Protein AF-A0A940W1S5-F1 (afdb_monomer_lite)

pLDDT: mean 85.28, std 12.5, range [34.12, 95.12]

Radius of gyration: 20.9 Å; chains: 1; bounding box: 44×20×58 Å

Foldseek 3Di:
DQVVLLVPQDVVQVVVCVVVVDDPVCCVPVPSCLSSVLVVLVVVLVVLLVVLVVVLVCVVVVPDDLVVLLVVCVVVVNVVSNCSSVVVSVVVSVVSSVVSVVVSVVVNDPDNPPDD

Secondary structure (DSSP, 8-state):
-HHHHHHSS-HHHHHHHHHTT--HHHHIIIIIHHHHHHHHHHHHHHHHHHHHHHHHHGGGGT--SHHHHHHHHHHTT-HHHHHHHHHHHHHHHHHHHHHHHHHHHHHS-S-SS---

Structure (mmCIF, N/CA/C/O backbone):
data_AF-A0A940W1S5-F1
#
_entry.id   AF-A0A940W1S5-F1
#
loop_
_atom_site.group_PDB
_atom_site.id
_atom_site.type_symbol
_atom_site.label_atom_id
_atom_site.label_alt_id
_atom_site.label_comp_id
_atom_site.label_asym_id
_atom_site.label_entity_id
_atom_site.label_seq_id
_atom_site.pdbx_PDB_ins_code
_atom_site.Cartn_x
_atom_site.Cartn_y
_atom_site.Cartn_z
_atom_site.occupancy
_atom_site.B_iso_or_equiv
_atom_site.auth_seq_id
_atom_site.auth_comp_id
_atom_site.auth_asym_id
_atom_site.auth_atom_id
_atom_site.pdbx_PDB_model_num
ATOM 1 N N . ALA A 1 1 ? -0.672 6.211 8.999 1.00 74.62 1 ALA A N 1
ATOM 2 C CA . ALA A 1 1 ? -2.028 5.648 8.848 1.00 74.62 1 ALA A CA 1
ATOM 3 C C . ALA A 1 1 ? -2.456 4.893 10.103 1.00 74.62 1 ALA A C 1
ATOM 5 O O . ALA A 1 1 ? -3.243 5.445 10.845 1.00 74.62 1 ALA A O 1
ATOM 6 N N . THR A 1 2 ? -1.865 3.742 10.446 1.00 78.06 2 THR A N 1
ATOM 7 C CA . THR A 1 2 ? -2.278 2.925 11.611 1.00 78.06 2 THR A CA 1
ATOM 8 C C . THR A 1 2 ? -2.427 3.691 12.930 1.00 78.06 2 THR A C 1
ATOM 10 O O . THR A 1 2 ? -3.466 3.595 13.568 1.00 78.06 2 THR A O 1
ATOM 13 N N . LEU A 1 3 ? -1.433 4.496 13.326 1.00 79.88 3 LEU A N 1
ATOM 14 C CA . LEU A 1 3 ? -1.511 5.296 14.561 1.00 79.88 3 LEU A CA 1
ATOM 15 C C . LEU A 1 3 ? -2.555 6.417 14.504 1.00 79.88 3 LEU A C 1
ATOM 17 O O . LEU A 1 3 ? -3.061 6.820 15.543 1.00 79.88 3 LEU A O 1
ATOM 21 N N . VAL A 1 4 ? -2.841 6.937 13.310 1.00 81.75 4 VAL A N 1
ATOM 22 C CA . VAL A 1 4 ? -3.840 7.993 13.100 1.00 81.75 4 VAL A CA 1
ATOM 23 C C . VAL A 1 4 ? -5.231 7.377 13.187 1.00 81.75 4 VAL A C 1
ATOM 25 O O . VAL A 1 4 ? -6.021 7.787 14.022 1.00 81.75 4 VAL A O 1
ATOM 28 N N . SER A 1 5 ? -5.465 6.284 12.464 1.00 78.88 5 SER A N 1
ATOM 29 C CA . SER A 1 5 ? -6.751 5.584 12.448 1.00 78.88 5 SER A CA 1
ATOM 30 C C . SER A 1 5 ? -7.129 4.972 13.793 1.00 78.88 5 SER A C 1
ATOM 32 O O . SER A 1 5 ? -8.306 4.843 14.090 1.00 78.88 5 SER A O 1
ATOM 34 N N . LEU A 1 6 ? -6.151 4.617 14.634 1.00 81.88 6 LEU A N 1
ATOM 35 C CA . LEU A 1 6 ? -6.422 4.175 16.005 1.00 81.88 6 LEU A CA 1
ATOM 36 C C . LEU A 1 6 ? -6.798 5.340 16.938 1.00 81.88 6 LEU A C 1
ATOM 38 O O . LEU A 1 6 ? -7.513 5.126 17.910 1.00 81.88 6 LEU A O 1
ATOM 42 N N . LYS A 1 7 ? -6.295 6.551 16.665 1.00 81.75 7 LYS A N 1
ATOM 43 C CA . LYS A 1 7 ? -6.601 7.776 17.424 1.00 81.75 7 LYS A CA 1
ATOM 44 C C . LYS A 1 7 ? -7.911 8.433 16.989 1.00 81.75 7 LYS A C 1
ATOM 46 O O . LYS A 1 7 ? -8.497 9.154 17.783 1.00 81.75 7 LYS A O 1
ATOM 51 N N . GLU A 1 8 ? -8.340 8.198 15.753 1.00 78.12 8 GLU A N 1
ATOM 52 C CA . GLU A 1 8 ? -9.617 8.677 15.206 1.00 78.12 8 GLU A CA 1
ATOM 53 C C . GLU A 1 8 ? -10.829 7.904 15.749 1.00 78.12 8 GLU A C 1
ATOM 55 O O . GLU A 1 8 ? -11.957 8.363 15.597 1.00 78.12 8 GLU A O 1
ATOM 60 N N . VAL A 1 9 ? -10.623 6.749 16.396 1.00 82.75 9 VAL A N 1
ATOM 61 C CA . VAL A 1 9 ? -11.716 6.016 17.049 1.00 82.75 9 VAL A CA 1
ATOM 62 C C . VA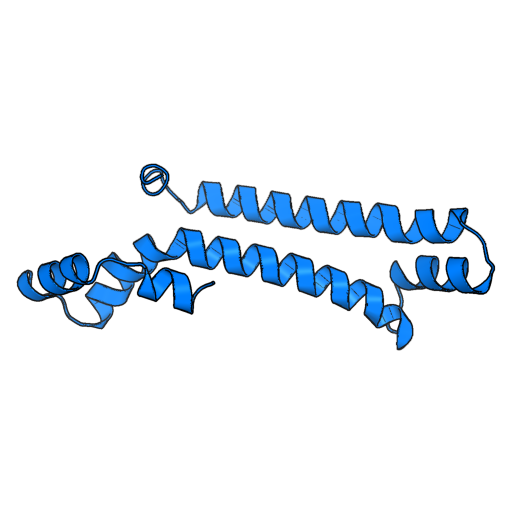L A 1 9 ? -12.222 6.816 18.247 1.00 82.75 9 VAL A C 1
ATOM 64 O O . VAL A 1 9 ? -11.445 7.165 19.136 1.00 82.75 9 VAL A O 1
ATOM 67 N N . ASP A 1 10 ? -13.534 7.055 18.284 1.00 85.50 10 ASP A N 1
ATOM 68 C CA . ASP A 1 10 ? -14.188 7.809 19.352 1.00 85.50 10 ASP A CA 1
ATOM 69 C C . ASP A 1 10 ? -13.875 7.201 20.741 1.00 85.50 10 ASP A C 1
ATOM 71 O O . ASP A 1 10 ? -14.181 6.024 20.994 1.00 85.50 10 ASP A O 1
ATOM 75 N N . PRO A 1 11 ? -13.275 7.971 21.671 1.00 83.50 11 PRO A N 1
ATOM 76 C CA . PRO A 1 11 ? -13.011 7.506 23.028 1.00 83.50 11 PRO A CA 1
ATOM 77 C C . PRO A 1 11 ? -14.278 7.037 23.763 1.00 83.50 11 PRO A C 1
ATOM 79 O O . PRO A 1 11 ? -14.173 6.111 24.573 1.00 83.50 11 PRO A O 1
ATOM 82 N N . ALA A 1 12 ? -15.466 7.560 23.431 1.00 85.06 12 ALA A N 1
ATOM 83 C CA . ALA A 1 12 ? -16.739 7.132 24.015 1.00 85.06 12 ALA A CA 1
ATOM 84 C C . ALA A 1 12 ? -17.046 5.647 23.747 1.00 85.06 12 ALA A C 1
ATOM 86 O O . ALA A 1 12 ? -17.551 4.949 24.628 1.00 85.06 12 ALA A O 1
ATOM 87 N N . LEU A 1 13 ? -16.661 5.111 22.580 1.00 84.19 13 LEU A N 1
ATOM 88 C CA . LEU A 1 13 ? -16.791 3.677 22.273 1.00 84.19 13 LEU A CA 1
ATOM 89 C C . LEU A 1 13 ? -15.908 2.822 23.190 1.00 84.19 13 LEU A C 1
ATOM 91 O O . LEU A 1 13 ? -16.263 1.705 23.571 1.00 84.19 13 LEU A O 1
ATOM 95 N N . THR A 1 14 ? -14.753 3.362 23.570 1.00 85.56 14 THR A N 1
ATOM 96 C CA . THR A 1 14 ? -13.792 2.696 24.452 1.00 85.56 14 THR A CA 1
ATOM 97 C C . THR A 1 14 ? -14.282 2.698 25.903 1.00 85.56 14 THR A C 1
ATOM 99 O O . THR A 1 14 ? -14.116 1.706 26.616 1.00 85.56 14 THR A O 1
ATOM 102 N N . GLU A 1 15 ? -14.910 3.792 26.342 1.00 85.06 15 GLU A N 1
ATOM 103 C CA . GLU A 1 15 ? -15.542 3.911 27.661 1.00 85.06 15 GLU A CA 1
ATOM 104 C C . GLU A 1 15 ? -16.790 3.037 27.784 1.00 85.06 15 GLU A C 1
ATOM 106 O O . GLU A 1 15 ? -16.924 2.316 28.772 1.00 85.06 15 GLU A O 1
ATOM 111 N N . ALA A 1 16 ? -17.640 2.998 26.754 1.00 87.00 16 ALA A N 1
ATOM 112 C CA . ALA A 1 16 ? -18.785 2.094 26.695 1.00 87.00 16 ALA A CA 1
ATOM 113 C C . ALA A 1 16 ? -18.348 0.623 26.787 1.00 87.00 16 ALA A C 1
ATOM 115 O O . ALA A 1 16 ? -18.909 -0.152 27.561 1.00 87.00 16 ALA A O 1
ATOM 116 N N . ALA A 1 17 ? -17.289 0.237 26.067 1.00 86.31 17 ALA A N 1
ATOM 117 C CA . ALA A 1 17 ? -16.750 -1.118 26.131 1.00 86.31 17 ALA A CA 1
ATOM 118 C C . ALA A 1 17 ? -16.192 -1.476 27.524 1.00 86.31 17 ALA A C 1
ATOM 120 O O . ALA A 1 17 ? -16.401 -2.595 27.996 1.00 86.31 17 ALA A O 1
ATOM 121 N N . ARG A 1 18 ? -15.549 -0.526 28.223 1.00 88.44 18 ARG A N 1
ATOM 122 C CA . ARG A 1 18 ? -15.158 -0.713 29.636 1.00 88.44 18 ARG A CA 1
ATOM 123 C C . ARG A 1 18 ? -16.367 -0.824 30.561 1.00 88.44 18 ARG A C 1
ATOM 125 O O . ARG A 1 18 ? -16.349 -1.669 31.448 1.00 88.44 18 ARG A O 1
ATOM 132 N N . GLY A 1 19 ? -17.406 -0.014 30.349 1.00 89.38 19 GLY A N 1
ATOM 133 C CA . GLY A 1 19 ? -18.661 -0.076 31.105 1.00 89.38 19 GLY A CA 1
ATOM 134 C C . GLY A 1 19 ? -19.388 -1.416 30.951 1.00 89.38 19 GLY A C 1
ATOM 135 O O . GLY A 1 19 ? -20.029 -1.881 31.886 1.00 89.38 19 GLY A O 1
ATOM 136 N N . MET A 1 20 ? -19.206 -2.089 29.810 1.00 89.75 20 MET A N 1
ATOM 137 C CA . MET A 1 20 ? -19.670 -3.461 29.566 1.00 89.7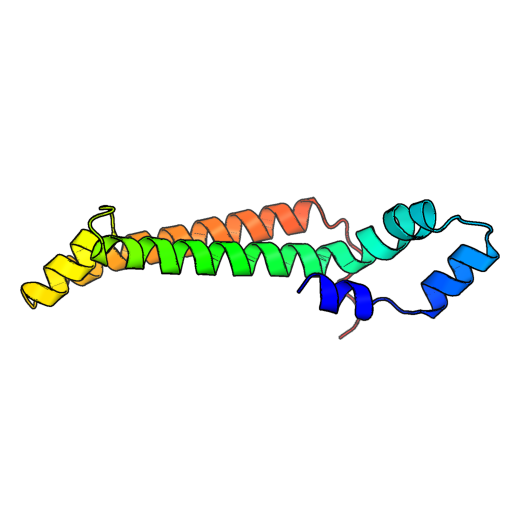5 20 MET A CA 1
ATOM 138 C C . MET A 1 20 ? -18.765 -4.552 30.176 1.00 89.75 20 MET A C 1
ATOM 140 O O . MET A 1 20 ? -19.003 -5.737 29.953 1.00 89.75 20 MET A O 1
ATOM 144 N N . GLY A 1 21 ? -17.722 -4.185 30.928 1.00 91.12 21 GLY A N 1
ATOM 145 C CA . GLY A 1 21 ? -16.820 -5.127 31.598 1.00 91.12 21 GLY A CA 1
ATOM 146 C C . GLY A 1 21 ? -15.738 -5.741 30.704 1.00 91.12 21 GLY A C 1
ATOM 147 O O . GLY A 1 21 ? -15.129 -6.735 31.099 1.00 91.12 21 GLY A O 1
ATOM 148 N N . MET A 1 22 ? -15.480 -5.188 29.510 1.00 91.69 22 MET A N 1
ATOM 149 C CA . MET A 1 22 ? -14.438 -5.720 28.624 1.00 91.69 22 MET A CA 1
ATOM 150 C C . MET A 1 22 ? -13.026 -5.396 29.128 1.00 91.69 22 MET A C 1
ATOM 152 O O . MET A 1 22 ? -12.731 -4.270 29.541 1.00 91.69 22 MET A O 1
ATOM 156 N N . ASP A 1 23 ? -12.119 -6.370 29.022 1.00 92.25 23 ASP A N 1
ATOM 157 C CA . ASP A 1 23 ? -10.697 -6.159 29.296 1.00 92.25 23 ASP A CA 1
ATOM 158 C C . ASP A 1 23 ? -9.993 -5.375 28.163 1.00 92.25 23 ASP A C 1
ATOM 160 O O . ASP A 1 23 ? -10.505 -5.217 27.051 1.00 92.25 23 ASP A O 1
ATOM 164 N N . ARG A 1 24 ? -8.772 -4.886 28.418 1.00 88.19 24 ARG A N 1
ATOM 165 C CA . ARG A 1 24 ? -8.007 -4.088 27.438 1.00 88.19 24 ARG A CA 1
ATOM 166 C C . ARG A 1 24 ? -7.753 -4.821 26.112 1.00 88.19 24 ARG A C 1
ATOM 168 O O . ARG A 1 24 ? -7.742 -4.180 25.063 1.00 88.19 24 ARG A O 1
ATOM 175 N N . TRP A 1 25 ? -7.545 -6.135 26.141 1.00 90.38 25 TRP A N 1
ATOM 176 C CA . TRP A 1 25 ? -7.288 -6.948 24.949 1.00 90.38 25 TRP A CA 1
ATOM 177 C C . TRP A 1 25 ? -8.559 -7.213 24.139 1.00 90.38 25 TRP A C 1
ATOM 179 O O . TRP A 1 25 ? -8.515 -7.224 22.905 1.00 90.38 25 TRP A O 1
ATOM 189 N N . GLN A 1 26 ? -9.689 -7.388 24.818 1.00 89.69 26 GLN A N 1
ATOM 190 C CA . GLN A 1 26 ? -11.015 -7.519 24.233 1.00 89.69 26 GLN A CA 1
ATOM 191 C C . GLN A 1 26 ? -11.429 -6.219 23.551 1.00 89.69 26 GLN A C 1
ATOM 193 O O . GLN A 1 26 ? -11.824 -6.260 22.388 1.00 89.69 26 GLN A O 1
ATOM 198 N N . ILE A 1 27 ? -11.249 -5.073 24.216 1.00 90.19 27 ILE A N 1
ATOM 199 C CA . ILE A 1 27 ? -11.511 -3.749 23.632 1.00 90.19 27 ILE A CA 1
ATOM 200 C C . ILE A 1 27 ? -10.641 -3.541 22.390 1.00 90.19 27 ILE A C 1
ATOM 202 O O . ILE A 1 27 ? -11.146 -3.155 21.335 1.00 90.19 27 ILE A O 1
ATOM 206 N N . LEU A 1 28 ? -9.342 -3.854 22.478 1.00 87.88 28 LEU A N 1
ATOM 207 C CA . LEU A 1 28 ? -8.436 -3.696 21.345 1.00 87.88 28 LEU A CA 1
ATOM 208 C C . LEU A 1 28 ? -8.883 -4.528 20.140 1.00 87.88 28 LEU A C 1
ATOM 210 O O . LEU A 1 28 ? -8.992 -3.987 19.048 1.00 87.88 28 LEU A O 1
ATOM 214 N N . ARG A 1 29 ? -9.144 -5.828 20.315 1.00 89.12 29 ARG A N 1
ATOM 215 C CA . ARG A 1 29 ? -9.441 -6.737 19.195 1.00 89.12 29 ARG A CA 1
ATOM 216 C C . ARG A 1 29 ? -10.871 -6.639 18.670 1.00 89.12 29 ARG A C 1
ATOM 218 O O . ARG A 1 29 ? -11.074 -6.891 17.488 1.00 89.12 29 ARG A O 1
ATOM 225 N N . ARG A 1 30 ? -11.850 -6.337 19.526 1.00 85.25 30 ARG A N 1
ATOM 226 C CA . ARG A 1 30 ? -13.280 -6.362 19.167 1.00 85.25 30 ARG A CA 1
ATOM 227 C C . ARG A 1 30 ? -13.866 -4.986 18.870 1.00 85.25 30 ARG A C 1
ATOM 229 O O . ARG A 1 30 ? -14.903 -4.932 18.225 1.00 85.25 30 ARG A O 1
ATOM 236 N N . VAL A 1 31 ? -13.220 -3.908 19.316 1.00 86.56 31 VAL A N 1
ATOM 237 C CA . VAL A 1 31 ? -13.705 -2.533 19.117 1.00 86.56 31 VAL A CA 1
ATOM 238 C C . VAL A 1 31 ? -12.696 -1.736 18.295 1.00 86.56 31 VAL A C 1
ATOM 240 O O . VAL A 1 31 ? -12.953 -1.428 17.138 1.00 86.56 31 VAL A O 1
ATOM 243 N N . LEU A 1 32 ? -11.503 -1.477 18.834 1.00 85.88 32 LEU A N 1
ATOM 244 C CA . LEU A 1 32 ? -10.521 -0.596 18.185 1.00 85.88 32 LEU A CA 1
ATOM 245 C C . LEU A 1 32 ? -10.005 -1.150 16.848 1.00 85.88 32 LEU A C 1
ATOM 247 O O . LEU A 1 32 ? -9.966 -0.417 15.865 1.00 85.88 32 LEU A O 1
ATOM 251 N N . LEU A 1 33 ? -9.614 -2.430 16.792 1.00 86.38 33 LEU A N 1
ATOM 252 C CA . LEU A 1 33 ? -9.082 -3.052 15.574 1.00 86.38 33 LEU A CA 1
ATOM 253 C C . LEU A 1 33 ? -10.065 -2.998 14.399 1.00 86.38 33 LEU A C 1
ATOM 255 O O . LEU A 1 33 ? -9.648 -2.529 13.345 1.00 86.38 33 LEU A O 1
ATOM 259 N N . PRO A 1 34 ? -11.323 -3.471 14.524 1.00 84.25 34 PRO A N 1
ATOM 260 C CA . PRO A 1 34 ? -12.254 -3.470 13.399 1.00 84.25 34 PRO A CA 1
ATOM 261 C C . PRO A 1 34 ? -12.632 -2.056 12.949 1.00 84.25 34 PRO A C 1
ATOM 263 O O . PRO A 1 34 ? -12.741 -1.836 11.745 1.00 84.25 34 PRO A O 1
ATOM 266 N N . LEU A 1 35 ? -12.754 -1.091 13.872 1.00 83.88 35 LEU A N 1
ATOM 267 C CA . LEU A 1 35 ? -13.013 0.310 13.517 1.00 83.88 35 LEU A CA 1
ATOM 268 C C . LEU A 1 35 ? -11.819 0.976 12.817 1.00 83.88 35 LEU A C 1
ATOM 270 O O . LEU A 1 35 ? -12.008 1.697 11.842 1.00 83.88 35 LEU A O 1
ATOM 274 N N . ALA A 1 36 ? -10.587 0.712 13.259 1.00 86.44 36 ALA A N 1
ATOM 275 C CA . ALA A 1 36 ? -9.384 1.283 12.648 1.00 86.44 36 ALA A CA 1
ATOM 276 C C . ALA A 1 36 ? -8.901 0.518 11.399 1.00 86.44 36 ALA A C 1
ATOM 278 O O . ALA A 1 36 ? -8.034 1.010 10.669 1.00 86.44 36 ALA A O 1
ATOM 279 N N . LEU A 1 37 ? -9.437 -0.681 11.137 1.00 85.25 37 LEU A N 1
ATOM 280 C CA . LEU A 1 37 ? -9.013 -1.573 10.054 1.00 85.25 37 LEU A CA 1
ATOM 281 C C . LEU A 1 37 ? -9.005 -0.905 8.666 1.00 85.25 37 LEU A C 1
ATOM 283 O O . LEU A 1 37 ? -8.000 -1.065 7.966 1.00 85.25 37 LEU A O 1
ATOM 287 N N . PRO A 1 38 ? -10.031 -0.127 8.253 1.00 82.38 38 PRO A N 1
ATOM 288 C CA . PRO A 1 38 ? -10.030 0.535 6.946 1.00 82.38 38 PRO A CA 1
ATOM 289 C C . PRO A 1 38 ? -8.834 1.481 6.776 1.00 82.38 38 PRO A C 1
ATOM 291 O O . PRO A 1 38 ? -8.170 1.494 5.737 1.00 82.38 38 PRO A O 1
ATOM 294 N N . GLY A 1 39 ? -8.501 2.228 7.829 1.00 85.00 39 GLY A N 1
ATOM 295 C CA . GLY A 1 39 ? -7.372 3.148 7.824 1.00 85.00 39 GLY A CA 1
ATOM 296 C C . GLY A 1 39 ? -6.009 2.446 7.850 1.00 85.00 39 GLY A C 1
ATOM 297 O O . GLY A 1 39 ? -5.078 2.866 7.158 1.00 85.00 39 GLY A O 1
ATOM 298 N N . ILE A 1 40 ? -5.891 1.317 8.556 1.00 87.06 40 ILE A N 1
ATOM 299 C CA . ILE A 1 40 ? -4.693 0.460 8.514 1.00 87.06 40 ILE A CA 1
ATOM 300 C C . ILE A 1 40 ? -4.462 -0.074 7.095 1.00 87.06 40 ILE A C 1
ATOM 302 O O . ILE A 1 40 ? -3.345 0.008 6.581 1.00 87.06 40 ILE A O 1
ATOM 306 N N . LEU A 1 41 ? -5.516 -0.574 6.444 1.00 85.44 41 LEU A N 1
ATOM 307 C CA . LEU A 1 41 ? -5.457 -1.101 5.078 1.00 85.44 41 LEU A CA 1
ATOM 308 C C . LEU A 1 41 ? -5.072 -0.019 4.059 1.00 85.44 41 LEU A C 1
ATOM 310 O O . LEU A 1 41 ? -4.231 -0.268 3.193 1.00 85.44 41 LEU A O 1
ATOM 314 N N . SER A 1 42 ? -5.603 1.200 4.209 1.00 85.75 42 SER A N 1
ATOM 315 C CA . SER A 1 42 ? -5.177 2.364 3.417 1.00 85.75 42 SER A CA 1
ATOM 316 C C . SER A 1 42 ? -3.678 2.651 3.584 1.00 85.75 42 SER A C 1
ATOM 318 O O . SER A 1 42 ? -2.968 2.906 2.608 1.00 85.75 42 SER A O 1
ATOM 320 N N . GLY A 1 43 ? -3.168 2.526 4.813 1.00 88.88 43 GLY A N 1
ATOM 321 C CA . GLY A 1 43 ? -1.743 2.631 5.113 1.00 88.88 43 GLY A CA 1
ATOM 322 C C . GLY A 1 43 ? -0.888 1.596 4.393 1.00 88.88 43 GLY A C 1
ATOM 323 O O . GLY A 1 43 ? 0.091 1.961 3.747 1.00 88.88 43 GLY A O 1
ATOM 324 N N . ILE A 1 44 ? -1.276 0.322 4.474 1.00 88.88 44 ILE A N 1
ATOM 325 C CA . ILE A 1 44 ? -0.559 -0.786 3.827 1.00 88.88 44 ILE A CA 1
ATOM 326 C C . ILE A 1 44 ? -0.479 -0.561 2.316 1.00 88.88 44 ILE A C 1
ATOM 328 O O . ILE A 1 44 ? 0.604 -0.664 1.743 1.00 88.88 44 ILE A O 1
ATOM 332 N N . ARG A 1 45 ? -1.592 -0.171 1.685 1.00 87.88 45 ARG A N 1
ATOM 333 C C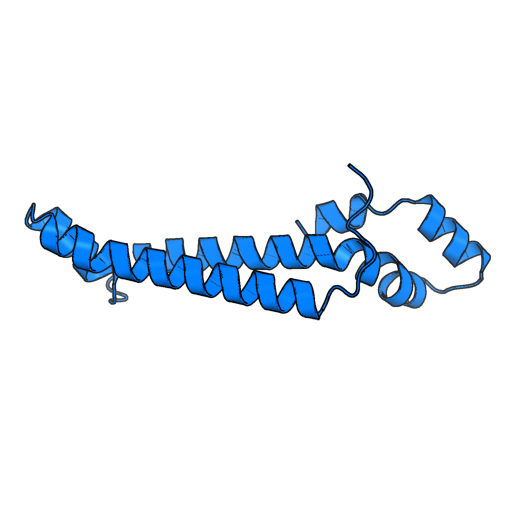A . ARG A 1 45 ? -1.633 0.160 0.255 1.00 87.88 45 ARG A CA 1
ATOM 334 C C . ARG A 1 45 ? -0.611 1.236 -0.114 1.00 87.88 45 ARG A C 1
ATOM 336 O O . ARG A 1 45 ? 0.133 1.066 -1.079 1.00 87.88 45 ARG A O 1
ATOM 343 N N . MET A 1 46 ? -0.563 2.329 0.652 1.00 90.19 46 MET A N 1
ATOM 344 C CA . MET A 1 46 ? 0.406 3.402 0.413 1.00 90.19 46 MET A CA 1
ATOM 345 C C . MET A 1 46 ? 1.841 2.899 0.575 1.00 90.19 46 MET A C 1
ATOM 347 O O . MET A 1 46 ? 2.676 3.144 -0.292 1.00 90.19 46 MET A O 1
ATOM 351 N N . SER A 1 47 ? 2.131 2.142 1.636 1.00 93.12 47 SER A N 1
ATOM 352 C CA . SER A 1 47 ? 3.456 1.552 1.853 1.00 93.12 47 SER A CA 1
ATOM 353 C C . SER A 1 47 ? 3.892 0.653 0.696 1.00 93.12 47 SER A C 1
ATOM 355 O O . SER A 1 47 ? 5.035 0.750 0.260 1.00 93.12 47 SER A O 1
ATOM 357 N N . THR A 1 48 ? 2.996 -0.169 0.145 1.00 91.31 48 THR A N 1
ATOM 358 C CA . THR A 1 48 ? 3.292 -0.972 -1.049 1.00 91.31 48 THR A CA 1
ATOM 359 C C . THR A 1 48 ? 3.655 -0.093 -2.243 1.00 91.31 48 THR A C 1
ATOM 361 O O . THR A 1 48 ? 4.653 -0.360 -2.908 1.00 91.31 48 THR A O 1
ATOM 364 N N . MET A 1 49 ? 2.885 0.966 -2.506 1.00 90.25 49 MET A N 1
ATOM 365 C CA . MET A 1 49 ? 3.166 1.881 -3.616 1.00 90.25 49 MET A CA 1
ATOM 366 C C . MET A 1 49 ? 4.544 2.545 -3.464 1.00 90.25 49 MET A C 1
ATOM 368 O O . MET A 1 49 ? 5.307 2.612 -4.428 1.00 90.25 49 MET A O 1
ATOM 372 N N . TYR A 1 50 ? 4.914 2.940 -2.242 1.00 93.00 50 TYR A N 1
ATOM 373 C CA . TYR A 1 50 ? 6.256 3.446 -1.948 1.00 93.00 50 TYR A CA 1
ATOM 374 C C . TYR A 1 50 ? 7.346 2.395 -2.155 1.00 93.00 50 TYR A C 1
ATOM 376 O O . TYR A 1 50 ? 8.374 2.711 -2.745 1.00 93.00 50 TYR A O 1
ATOM 384 N N . ILE A 1 51 ? 7.144 1.151 -1.712 1.00 93.06 51 ILE A N 1
ATOM 385 C CA . ILE A 1 51 ? 8.125 0.072 -1.906 1.00 93.06 51 ILE A CA 1
ATOM 386 C C . ILE A 1 51 ? 8.402 -0.146 -3.397 1.00 93.06 51 ILE A C 1
ATOM 388 O O . ILE A 1 51 ? 9.558 -0.280 -3.779 1.00 93.06 51 ILE A O 1
ATOM 392 N N . ILE A 1 52 ? 7.374 -0.120 -4.249 1.00 91.62 52 ILE A N 1
ATOM 393 C CA . ILE A 1 52 ? 7.540 -0.271 -5.705 1.00 91.62 52 ILE A CA 1
ATOM 394 C C . ILE A 1 52 ? 8.319 0.917 -6.295 1.00 91.62 52 ILE A C 1
ATOM 396 O O . ILE A 1 52 ? 9.202 0.731 -7.138 1.00 91.62 52 ILE A O 1
ATOM 400 N N . SER A 1 53 ? 8.059 2.132 -5.804 1.00 90.81 53 SER A N 1
ATOM 401 C CA . SER A 1 53 ? 8.840 3.319 -6.169 1.00 90.81 53 SER A CA 1
ATOM 402 C C . SER A 1 53 ? 10.320 3.156 -5.802 1.00 90.81 53 SER A C 1
ATOM 404 O O . SER A 1 53 ? 11.191 3.371 -6.643 1.00 90.81 53 SER A O 1
ATOM 406 N N . TRP A 1 54 ? 10.621 2.733 -4.572 1.00 93.12 54 TRP A N 1
ATOM 407 C CA . TRP A 1 54 ? 11.996 2.506 -4.117 1.00 93.12 54 TRP A CA 1
ATOM 408 C C . TRP A 1 54 ? 12.675 1.341 -4.838 1.00 93.12 54 TRP A C 1
ATOM 410 O O . TRP A 1 54 ? 13.854 1.432 -5.161 1.00 93.12 54 TRP A O 1
ATOM 420 N N . ALA A 1 55 ? 11.940 0.277 -5.161 1.00 91.19 55 ALA A N 1
ATOM 421 C CA . ALA A 1 55 ? 12.454 -0.845 -5.939 1.00 91.19 55 ALA A CA 1
ATOM 422 C C . ALA A 1 55 ? 12.890 -0.414 -7.348 1.00 91.19 55 ALA A C 1
ATOM 424 O O . ALA A 1 55 ? 13.889 -0.904 -7.859 1.00 91.19 55 ALA A 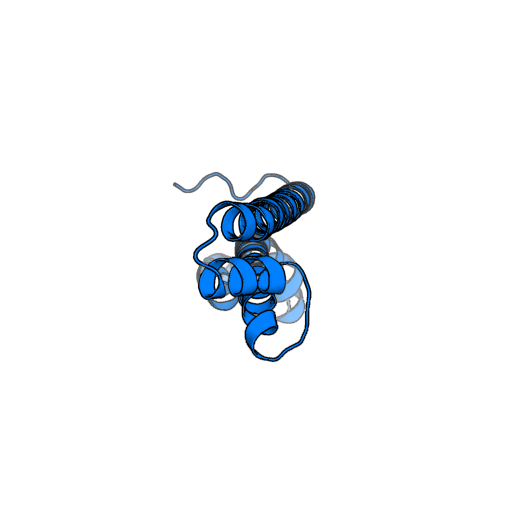O 1
ATOM 425 N N . THR A 1 56 ? 12.196 0.556 -7.950 1.00 88.94 56 THR A N 1
ATOM 426 C CA . THR A 1 56 ? 12.604 1.126 -9.245 1.00 88.94 56 THR A CA 1
ATOM 427 C C . THR A 1 56 ? 13.919 1.902 -9.119 1.00 88.94 56 THR A C 1
ATOM 429 O O . THR A 1 56 ? 14.777 1.813 -9.995 1.00 88.94 56 THR A O 1
ATOM 432 N N . LEU A 1 57 ? 14.120 2.608 -8.000 1.00 90.81 57 LEU A N 1
ATOM 433 C CA . LEU A 1 57 ? 15.380 3.291 -7.690 1.00 90.81 57 LEU A CA 1
ATOM 434 C C . LEU A 1 57 ? 16.516 2.319 -7.329 1.00 90.81 57 LEU A C 1
ATOM 436 O O . LEU A 1 57 ? 17.683 2.678 -7.450 1.00 90.81 57 LEU A O 1
ATOM 440 N N . ALA A 1 58 ? 16.227 1.080 -6.930 1.00 93.00 58 ALA A N 1
ATOM 441 C CA . ALA A 1 58 ? 17.268 0.098 -6.620 1.00 93.00 58 ALA A CA 1
ATOM 442 C C . ALA A 1 58 ? 18.142 -0.261 -7.842 1.00 93.00 58 ALA A C 1
ATOM 444 O O . ALA A 1 58 ? 19.268 -0.730 -7.679 1.00 93.00 58 ALA A O 1
ATOM 445 N N . ALA A 1 59 ? 17.690 0.033 -9.063 1.00 89.31 59 ALA A N 1
ATOM 446 C CA . ALA A 1 59 ? 18.519 -0.075 -10.262 1.00 89.31 59 ALA A CA 1
ATOM 447 C C . ALA A 1 59 ? 19.799 0.786 -10.191 1.00 89.31 59 ALA A C 1
ATOM 449 O O . ALA A 1 59 ? 20.833 0.391 -10.721 1.00 89.31 59 ALA A O 1
ATOM 450 N N . PHE A 1 60 ? 19.791 1.905 -9.448 1.00 88.25 60 PHE A N 1
ATOM 451 C CA . PHE A 1 60 ? 20.983 2.745 -9.256 1.00 88.25 60 PHE A CA 1
ATOM 452 C C . PHE A 1 60 ? 22.136 2.025 -8.544 1.00 88.25 60 PHE A C 1
ATOM 454 O O . PHE A 1 60 ? 23.294 2.380 -8.745 1.00 88.25 60 PHE A O 1
ATOM 461 N N . ILE A 1 61 ? 21.833 1.025 -7.712 1.00 91.06 61 ILE A N 1
ATOM 462 C CA . ILE A 1 61 ? 22.833 0.225 -6.987 1.00 91.06 61 ILE A CA 1
ATOM 463 C C . ILE A 1 61 ? 23.099 -1.129 -7.661 1.00 91.06 61 ILE A C 1
ATOM 465 O O . ILE A 1 61 ? 23.699 -2.010 -7.052 1.00 91.06 61 ILE A O 1
ATOM 469 N N . GLY A 1 62 ? 22.645 -1.316 -8.905 1.00 86.38 62 GLY A N 1
ATOM 470 C CA . GLY A 1 62 ? 22.854 -2.550 -9.663 1.00 86.38 62 GLY A CA 1
ATOM 471 C C . GLY A 1 62 ? 21.978 -3.723 -9.218 1.00 86.38 62 GLY A C 1
ATOM 472 O O . GLY A 1 62 ? 22.299 -4.866 -9.530 1.00 86.38 62 GLY A O 1
ATOM 473 N N . ALA A 1 63 ? 20.871 -3.468 -8.506 1.00 88.62 63 ALA A N 1
ATOM 474 C CA . ALA A 1 63 ? 19.911 -4.516 -8.136 1.00 88.62 63 ALA A CA 1
ATOM 475 C C . ALA A 1 63 ? 19.188 -5.126 -9.355 1.00 88.62 63 ALA A C 1
ATOM 477 O O . ALA A 1 63 ? 18.620 -6.215 -9.261 1.00 88.62 63 ALA A O 1
ATOM 478 N N . GLY A 1 64 ? 19.231 -4.429 -10.490 1.00 85.62 64 GLY A N 1
ATOM 479 C CA . GLY A 1 64 ? 18.656 -4.852 -11.753 1.00 85.62 64 GLY A CA 1
ATOM 480 C C . GLY A 1 64 ? 17.163 -4.531 -11.910 1.00 85.62 64 GLY A C 1
ATOM 481 O O . GLY A 1 64 ? 16.501 -4.029 -10.998 1.00 85.62 64 GLY A O 1
ATOM 482 N N . GLY A 1 65 ? 16.596 -4.882 -13.067 1.00 88.94 65 GLY A N 1
ATOM 483 C CA . GLY A 1 65 ? 15.147 -4.935 -13.302 1.00 88.94 65 GLY A CA 1
ATOM 484 C C . GLY A 1 65 ? 14.604 -3.802 -14.177 1.00 88.94 65 GLY A C 1
ATOM 485 O O . GLY A 1 65 ? 15.294 -3.282 -15.047 1.00 88.94 65 GLY A O 1
ATOM 486 N N . LEU A 1 66 ? 13.335 -3.415 -13.975 1.00 87.25 66 LEU A N 1
ATOM 487 C CA . LEU A 1 66 ? 12.674 -2.392 -14.809 1.00 87.25 66 LEU A CA 1
ATOM 488 C C . LEU A 1 66 ? 13.338 -1.009 -14.701 1.00 87.25 66 LEU A C 1
ATOM 490 O O . LEU A 1 66 ? 13.282 -0.229 -15.652 1.00 87.25 66 LEU A O 1
ATOM 494 N N . GLY A 1 67 ? 13.983 -0.714 -13.568 1.00 89.69 67 GLY A N 1
ATOM 495 C CA . GLY A 1 67 ? 14.735 0.524 -13.381 1.00 89.69 67 GLY A CA 1
ATOM 496 C C . GLY A 1 67 ? 15.978 0.619 -14.274 1.00 89.69 67 GLY A C 1
ATOM 497 O O . GLY A 1 67 ? 16.345 1.727 -14.654 1.00 89.69 67 GLY A O 1
ATOM 498 N N . ASP A 1 68 ? 16.567 -0.505 -14.702 1.00 92.75 68 ASP A N 1
ATOM 499 C CA . ASP A 1 68 ? 17.724 -0.500 -15.611 1.00 92.75 68 ASP A CA 1
ATOM 500 C C . ASP A 1 68 ? 17.349 0.039 -16.990 1.00 92.75 68 ASP A C 1
ATOM 502 O O . ASP A 1 68 ? 18.124 0.761 -17.610 1.00 92.75 68 ASP A O 1
ATOM 506 N N . LEU A 1 69 ? 16.140 -0.275 -17.466 1.00 92.12 69 LEU A N 1
ATOM 507 C CA . LEU A 1 69 ? 15.621 0.233 -18.738 1.00 92.12 69 LEU A CA 1
ATOM 508 C C . LEU A 1 69 ? 15.414 1.750 -18.678 1.00 92.12 69 LEU A C 1
ATOM 510 O O . LEU A 1 69 ? 15.730 2.462 -19.631 1.00 92.12 69 LEU A O 1
ATOM 514 N N . VAL A 1 70 ? 14.936 2.249 -17.533 1.00 92.75 70 VAL A N 1
ATOM 515 C CA . VAL A 1 70 ? 14.769 3.687 -17.295 1.00 92.75 70 VAL A CA 1
ATOM 516 C C . VAL A 1 70 ? 16.127 4.382 -17.266 1.00 92.75 70 VAL A C 1
ATOM 518 O O . VAL A 1 70 ? 16.323 5.360 -17.984 1.00 92.75 70 VAL A O 1
ATOM 521 N N . LEU A 1 71 ? 17.076 3.863 -16.485 1.00 93.75 71 LEU A N 1
ATOM 522 C CA . LEU A 1 71 ? 18.422 4.428 -16.384 1.00 93.75 71 LEU A CA 1
ATOM 523 C C . LEU A 1 71 ? 19.167 4.360 -17.715 1.00 93.75 71 LEU A C 1
ATOM 525 O O . LEU A 1 71 ? 19.739 5.356 -18.144 1.00 93.75 71 LEU A O 1
ATOM 529 N N . GLY A 1 72 ? 19.102 3.227 -18.411 1.00 92.81 72 GLY A N 1
ATOM 530 C CA . GLY A 1 72 ? 19.669 3.062 -19.745 1.00 92.81 72 GLY A CA 1
ATOM 531 C C . GLY A 1 72 ? 19.092 4.069 -20.739 1.00 92.81 72 GLY A C 1
ATOM 532 O O . GLY A 1 72 ? 19.847 4.676 -21.495 1.00 92.81 72 GLY A O 1
ATOM 533 N N . GLY A 1 73 ? 17.782 4.318 -20.702 1.00 92.56 73 GLY A N 1
ATOM 534 C CA . GLY A 1 73 ? 17.151 5.352 -21.520 1.00 92.56 73 GLY A CA 1
ATOM 535 C C . GLY A 1 73 ? 17.608 6.770 -21.170 1.00 92.56 73 GLY A C 1
ATOM 536 O O . GLY A 1 73 ? 17.855 7.564 -22.073 1.00 92.56 73 GLY A O 1
ATOM 537 N N . ILE A 1 74 ? 17.797 7.076 -19.880 1.00 93.50 74 ILE A N 1
ATOM 538 C CA . ILE A 1 74 ? 18.348 8.364 -19.428 1.00 93.50 74 ILE A CA 1
ATOM 539 C C . ILE A 1 74 ? 19.786 8.544 -19.933 1.00 93.50 74 ILE A C 1
ATOM 541 O O . ILE A 1 74 ? 20.098 9.586 -20.505 1.00 93.50 74 ILE A O 1
ATOM 545 N N . TYR A 1 75 ? 20.649 7.537 -19.775 1.00 94.25 75 TYR A N 1
ATOM 546 C CA . TYR A 1 75 ? 22.052 7.618 -20.195 1.00 94.25 75 TYR A CA 1
ATOM 547 C C . TYR A 1 75 ? 22.228 7.713 -21.714 1.00 94.25 75 TYR A C 1
ATOM 549 O O . TYR A 1 75 ? 23.162 8.362 -22.177 1.00 94.25 75 TYR A O 1
ATOM 557 N N . ASN A 1 76 ? 21.334 7.095 -22.488 1.00 94.88 76 ASN A N 1
ATOM 558 C CA . ASN A 1 76 ? 21.386 7.110 -23.952 1.00 94.88 76 ASN A CA 1
ATOM 559 C C . ASN A 1 76 ? 20.501 8.196 -24.587 1.00 94.88 76 ASN A C 1
ATOM 561 O O . ASN A 1 76 ? 20.400 8.250 -25.810 1.00 94.88 76 ASN A O 1
ATOM 565 N N . TYR A 1 77 ? 19.845 9.044 -23.783 1.00 94.69 77 TYR A N 1
ATOM 566 C CA . TYR A 1 77 ? 18.838 10.013 -24.242 1.00 94.69 77 TYR A CA 1
ATOM 567 C C . TYR A 1 77 ? 17.731 9.389 -25.120 1.00 94.69 77 TYR A C 1
ATOM 569 O O . TYR A 1 77 ? 17.140 10.056 -25.971 1.00 94.69 77 TYR A O 1
ATOM 577 N N . ASP A 1 78 ? 17.421 8.108 -24.903 1.00 95.12 78 ASP A N 1
ATOM 578 C CA . ASP A 1 78 ? 16.400 7.377 -25.649 1.00 95.12 78 ASP A CA 1
ATOM 579 C C . ASP A 1 78 ? 15.102 7.293 -24.842 1.00 95.12 78 ASP A C 1
ATOM 581 O O . ASP A 1 78 ? 14.940 6.488 -23.918 1.00 95.12 78 ASP A O 1
ATOM 585 N N . ILE A 1 79 ? 14.129 8.111 -25.242 1.00 94.94 79 ILE A N 1
ATOM 586 C CA . ILE A 1 79 ? 12.806 8.143 -24.621 1.00 94.94 79 ILE A CA 1
ATOM 587 C C . ILE A 1 79 ? 12.056 6.812 -24.751 1.00 94.94 79 ILE A C 1
ATOM 589 O O . ILE A 1 79 ? 11.233 6.490 -23.895 1.00 94.94 79 ILE A O 1
ATOM 593 N N . ARG A 1 80 ? 12.338 6.008 -25.784 1.00 95.06 80 ARG A N 1
ATOM 594 C CA . ARG A 1 80 ? 11.682 4.708 -25.978 1.00 95.06 80 ARG A CA 1
ATOM 595 C C . ARG A 1 80 ? 12.080 3.739 -24.874 1.00 95.06 80 ARG A C 1
ATOM 597 O O . ARG A 1 80 ? 11.212 3.043 -24.358 1.00 95.06 80 ARG A O 1
ATOM 604 N N . LEU A 1 81 ? 13.350 3.742 -24.470 1.00 93.62 81 LEU A N 1
ATOM 605 C CA . LEU A 1 81 ? 13.860 2.947 -23.348 1.00 93.62 81 LEU A CA 1
ATOM 606 C C . LEU A 1 81 ? 13.291 3.420 -22.004 1.00 93.62 81 LEU A C 1
ATOM 608 O O . LEU A 1 81 ? 12.839 2.599 -21.204 1.00 93.62 81 LEU A O 1
ATOM 612 N N . ILE A 1 82 ? 13.215 4.740 -21.794 1.00 93.94 82 ILE A N 1
ATOM 613 C CA . ILE A 1 82 ? 12.597 5.321 -20.591 1.00 93.94 82 ILE A CA 1
ATOM 614 C C . ILE A 1 82 ? 11.140 4.865 -20.463 1.00 93.94 82 ILE A C 1
ATOM 616 O O . ILE A 1 82 ? 10.710 4.421 -19.395 1.00 93.94 82 ILE A O 1
ATOM 620 N N . LEU A 1 83 ? 10.373 4.947 -21.552 1.00 95.06 83 LEU A N 1
ATOM 621 C CA . LEU A 1 83 ? 8.986 4.489 -21.590 1.00 95.06 83 LEU A CA 1
ATOM 622 C C . LEU A 1 83 ? 8.887 2.968 -21.423 1.00 95.06 83 LEU A C 1
ATOM 624 O O . LEU A 1 83 ? 8.034 2.502 -20.673 1.00 95.06 83 LEU A O 1
ATOM 628 N N . ALA A 1 84 ? 9.780 2.194 -22.042 1.00 93.44 84 ALA A N 1
ATOM 629 C CA . ALA A 1 84 ? 9.794 0.738 -21.921 1.00 93.44 84 ALA A CA 1
ATOM 630 C C . ALA A 1 84 ? 10.020 0.256 -20.479 1.00 93.44 84 ALA A C 1
ATOM 632 O O . ALA A 1 84 ? 9.490 -0.788 -20.113 1.00 93.44 84 ALA A O 1
ATOM 633 N N . GLY A 1 85 ? 10.761 1.004 -19.653 1.00 91.94 85 GLY A N 1
ATOM 634 C CA . GLY A 1 85 ? 10.933 0.702 -18.227 1.00 91.94 85 GLY A CA 1
ATOM 635 C C . GLY A 1 85 ? 9.836 1.283 -17.330 1.00 91.94 85 GLY A C 1
ATOM 636 O O . GLY A 1 85 ? 9.307 0.596 -16.456 1.00 91.94 85 GLY A O 1
ATOM 637 N N . SER A 1 86 ? 9.457 2.544 -17.551 1.00 92.69 86 SER A N 1
ATOM 638 C CA . SER A 1 86 ? 8.509 3.252 -16.677 1.00 92.69 86 SER A CA 1
ATOM 639 C C . SER A 1 86 ? 7.063 2.787 -16.848 1.00 92.69 86 SER A C 1
ATOM 641 O O . SER A 1 86 ? 6.354 2.630 -15.855 1.00 92.69 86 SER A O 1
ATOM 643 N N . LEU A 1 87 ? 6.621 2.514 -18.077 1.00 95.12 87 LEU A N 1
ATOM 644 C CA . LEU A 1 87 ? 5.246 2.105 -18.360 1.00 95.12 87 LEU A CA 1
ATOM 645 C C . LEU A 1 87 ? 4.858 0.786 -17.659 1.00 95.12 87 LEU A C 1
ATOM 647 O O . LEU A 1 87 ? 3.841 0.775 -16.959 1.00 95.12 87 LEU A O 1
ATOM 651 N N . PRO A 1 88 ? 5.643 -0.310 -17.751 1.00 92.88 88 PRO A N 1
ATOM 652 C CA . PRO A 1 88 ? 5.341 -1.529 -17.004 1.00 92.88 88 PRO A CA 1
ATOM 653 C C . PRO A 1 88 ? 5.501 -1.352 -15.489 1.00 92.88 88 PRO A C 1
ATOM 655 O O . PRO A 1 88 ? 4.738 -1.960 -14.742 1.00 92.88 88 PRO A O 1
ATOM 658 N N . ALA A 1 89 ? 6.426 -0.508 -15.017 1.00 92.44 89 ALA A N 1
ATOM 659 C CA . ALA A 1 89 ? 6.578 -0.234 -13.586 1.00 92.44 89 ALA A CA 1
ATOM 660 C C . ALA A 1 89 ? 5.335 0.466 -13.004 1.00 92.44 89 ALA A C 1
ATOM 662 O O . ALA A 1 89 ? 4.812 0.048 -11.970 1.00 92.44 89 ALA A O 1
ATOM 663 N N . VAL A 1 90 ? 4.812 1.480 -13.704 1.00 93.31 90 VAL A N 1
ATOM 664 C CA . VAL A 1 90 ? 3.566 2.175 -13.338 1.00 93.31 90 VAL A CA 1
ATOM 665 C C . VAL A 1 90 ? 2.375 1.223 -13.400 1.00 93.31 90 VAL A C 1
ATOM 667 O O . VAL A 1 90 ? 1.557 1.204 -12.479 1.00 93.31 90 VAL A O 1
ATOM 670 N N . LEU A 1 91 ? 2.290 0.397 -14.446 1.00 95.06 91 LEU A N 1
ATOM 671 C CA . LEU A 1 91 ? 1.235 -0.605 -14.576 1.00 95.06 91 LEU A CA 1
ATOM 672 C C . LEU A 1 91 ? 1.259 -1.590 -13.397 1.00 95.06 91 LEU A C 1
ATOM 674 O O . LEU A 1 91 ? 0.219 -1.859 -12.802 1.00 95.06 91 LEU A O 1
ATOM 678 N N . LEU A 1 92 ? 2.438 -2.085 -13.016 1.00 92.31 92 LEU A N 1
ATOM 679 C CA . LEU A 1 92 ? 2.609 -2.994 -11.884 1.00 92.31 92 LEU A CA 1
ATOM 680 C C . LEU A 1 92 ? 2.211 -2.322 -10.564 1.00 92.31 92 LEU A C 1
ATOM 682 O O . LEU A 1 92 ? 1.442 -2.902 -9.798 1.00 92.31 92 LEU A O 1
ATOM 686 N N . ALA A 1 93 ? 2.657 -1.085 -10.326 1.00 91.88 93 ALA A N 1
ATOM 687 C CA . ALA A 1 93 ? 2.263 -0.307 -9.153 1.00 91.88 93 ALA A CA 1
ATOM 688 C C . ALA A 1 93 ? 0.739 -0.152 -9.055 1.00 91.88 93 ALA A C 1
ATOM 690 O O . ALA A 1 93 ? 0.150 -0.375 -7.994 1.00 91.88 93 ALA A O 1
ATOM 691 N N . PHE A 1 94 ? 0.093 0.165 -10.177 1.00 92.44 94 PHE A N 1
ATOM 692 C CA . PHE A 1 94 ? -1.353 0.319 -10.254 1.00 92.44 94 PHE A CA 1
ATOM 693 C C . PHE A 1 94 ? -2.093 -1.004 -10.021 1.00 92.44 94 PHE A C 1
ATOM 695 O O . PHE A 1 94 ? -3.051 -1.051 -9.250 1.00 92.44 94 PHE A O 1
ATOM 702 N N . LEU A 1 95 ? -1.627 -2.101 -10.624 1.00 94.12 95 LEU A N 1
ATOM 703 C CA . LEU A 1 95 ? -2.199 -3.435 -10.425 1.00 94.12 95 LEU A CA 1
ATOM 704 C C . LEU A 1 95 ? -2.090 -3.888 -8.967 1.00 94.12 95 LEU A C 1
ATOM 706 O O . LEU A 1 95 ? -3.071 -4.386 -8.412 1.00 94.12 95 LEU A O 1
ATOM 710 N N . CYS A 1 96 ? -0.940 -3.669 -8.326 1.00 91.94 96 CYS A N 1
ATOM 711 C CA . CYS A 1 96 ? -0.769 -3.925 -6.900 1.00 91.94 96 CYS A CA 1
ATOM 712 C C . CYS A 1 96 ? -1.736 -3.074 -6.069 1.00 91.94 96 CYS A C 1
ATOM 714 O O . CYS A 1 96 ? -2.452 -3.621 -5.231 1.00 91.94 96 CYS A O 1
ATOM 716 N N . GLY A 1 97 ? -1.823 -1.767 -6.333 1.00 89.75 97 GLY A N 1
ATOM 717 C CA . GLY A 1 97 ? -2.764 -0.873 -5.651 1.00 89.75 97 GLY A CA 1
ATOM 718 C C . GLY A 1 97 ? -4.215 -1.352 -5.761 1.00 89.75 97 GLY A C 1
ATOM 719 O O . GLY A 1 97 ? -4.906 -1.477 -4.751 1.00 89.75 97 GLY A O 1
ATOM 720 N N . LEU A 1 98 ? -4.653 -1.730 -6.965 1.00 89.62 98 LEU A N 1
ATOM 721 C CA . LEU A 1 98 ? -5.987 -2.285 -7.205 1.00 89.62 98 LEU A CA 1
ATOM 722 C C . LEU A 1 98 ? -6.218 -3.628 -6.503 1.00 89.62 98 LEU A C 1
ATOM 724 O O . LEU A 1 98 ? -7.338 -3.904 -6.065 1.00 89.62 98 LEU A O 1
ATOM 728 N N . ALA A 1 99 ? -5.200 -4.485 -6.429 1.00 89.81 99 ALA A N 1
ATOM 729 C CA . ALA A 1 99 ? -5.283 -5.751 -5.710 1.00 89.81 99 ALA A CA 1
ATOM 730 C C . ALA A 1 99 ? -5.485 -5.510 -4.208 1.00 89.81 99 ALA A C 1
ATOM 732 O O . ALA A 1 99 ? -6.385 -6.109 -3.615 1.00 89.81 99 ALA A O 1
ATOM 733 N N . PHE A 1 100 ? -4.729 -4.576 -3.622 1.00 87.69 100 PHE A N 1
ATOM 734 C CA . PHE A 1 100 ? -4.893 -4.168 -2.226 1.00 87.69 100 PHE A CA 1
ATOM 735 C C . PHE A 1 100 ? -6.249 -3.512 -1.967 1.00 87.69 100 PHE A C 1
ATOM 737 O O . PHE A 1 100 ? -6.901 -3.872 -0.994 1.00 87.69 100 PHE A O 1
ATOM 744 N N . ASP A 1 101 ? -6.732 -2.642 -2.855 1.00 85.12 101 ASP A N 1
ATOM 745 C CA . ASP A 1 101 ? -8.068 -2.045 -2.735 1.00 85.12 101 ASP A CA 1
ATOM 746 C C . ASP A 1 101 ? -9.178 -3.104 -2.800 1.00 85.12 101 ASP A C 1
ATOM 748 O O . ASP A 1 101 ? -10.148 -3.059 -2.041 1.00 85.12 101 ASP A O 1
ATOM 752 N N . ARG A 1 102 ? -9.059 -4.090 -3.700 1.00 86.31 102 ARG A N 1
ATOM 753 C CA . ARG A 1 102 ? -10.025 -5.196 -3.779 1.00 86.31 102 ARG A CA 1
ATOM 754 C C . ARG A 1 102 ? -9.974 -6.084 -2.542 1.00 86.31 102 ARG A C 1
ATOM 756 O O . ARG A 1 102 ? -11.032 -6.486 -2.064 1.00 86.31 102 ARG A O 1
ATOM 763 N N . LEU A 1 103 ? -8.781 -6.387 -2.034 1.00 84.19 103 LEU A N 1
ATOM 764 C CA . LEU A 1 103 ? -8.608 -7.155 -0.804 1.00 84.19 103 LEU A CA 1
ATOM 765 C C . LEU A 1 103 ? -9.189 -6.397 0.395 1.00 84.19 103 LEU A C 1
ATOM 767 O O . LEU A 1 103 ? -9.932 -6.978 1.182 1.00 84.19 103 LEU A O 1
ATOM 771 N N . ALA A 1 104 ? -8.928 -5.093 0.484 1.00 81.62 104 ALA A N 1
ATOM 772 C CA . ALA A 1 104 ? -9.458 -4.235 1.531 1.00 81.62 104 ALA A CA 1
ATOM 773 C C . ALA A 1 104 ? -10.991 -4.207 1.509 1.00 81.62 104 ALA A C 1
ATOM 775 O O . ALA A 1 104 ? -11.612 -4.441 2.538 1.00 81.62 104 ALA A O 1
ATOM 776 N N . ARG A 1 105 ? -11.613 -4.050 0.331 1.00 80.44 105 ARG A N 1
ATOM 777 C CA . ARG A 1 105 ? -13.079 -4.128 0.184 1.00 80.44 105 ARG A CA 1
ATOM 778 C C . ARG A 1 105 ? -13.671 -5.489 0.556 1.00 80.44 105 ARG A C 1
ATOM 780 O O . ARG A 1 105 ? -14.826 -5.546 0.950 1.00 80.44 105 ARG A O 1
ATOM 787 N N . ARG A 1 106 ? -12.922 -6.588 0.412 1.00 79.56 106 ARG A N 1
ATOM 788 C CA . ARG A 1 106 ? -13.384 -7.925 0.832 1.00 79.56 106 ARG A CA 1
ATOM 789 C C . ARG A 1 106 ? -13.282 -8.141 2.340 1.00 79.56 106 ARG A C 1
ATOM 791 O O . ARG A 1 106 ? -14.086 -8.885 2.888 1.00 79.56 106 ARG A O 1
ATOM 798 N N . LEU A 1 107 ? -12.291 -7.531 2.988 1.00 73.06 107 LEU A N 1
ATOM 799 C CA . LEU A 1 107 ? -12.074 -7.634 4.434 1.00 73.06 107 LEU A CA 1
ATOM 800 C C . LEU A 1 107 ? -12.921 -6.623 5.222 1.00 73.06 107 LEU A C 1
ATOM 802 O O . LEU A 1 107 ? -13.333 -6.913 6.342 1.00 73.06 107 LEU A O 1
ATOM 806 N N . SER A 1 108 ? -13.218 -5.464 4.636 1.00 64.75 108 SER A N 1
ATOM 807 C CA . SER A 1 108 ? -14.153 -4.483 5.186 1.00 64.75 108 SER A CA 1
ATOM 808 C C . SER A 1 108 ? -15.587 -4.818 4.768 1.00 64.75 108 SER A C 1
ATOM 810 O O . SER A 1 108 ? -16.063 -4.388 3.721 1.00 64.75 108 SER A O 1
ATOM 812 N N . ILE A 1 109 ? -16.286 -5.581 5.611 1.00 52.09 109 ILE A N 1
ATOM 813 C CA . ILE A 1 109 ? -17.749 -5.731 5.571 1.00 52.09 109 ILE A CA 1
ATOM 814 C C . ILE A 1 109 ? -18.388 -4.342 5.834 1.00 52.09 109 ILE A C 1
ATOM 816 O O . ILE A 1 109 ? -17.881 -3.607 6.685 1.00 52.09 109 ILE A O 1
ATOM 820 N N . PRO A 1 110 ? -19.439 -3.945 5.082 1.00 48.00 110 PRO A N 1
ATOM 821 C CA . PRO A 1 110 ? -19.996 -2.587 5.034 1.00 48.00 110 PRO A CA 1
ATOM 822 C C . PRO A 1 110 ? -20.338 -2.012 6.414 1.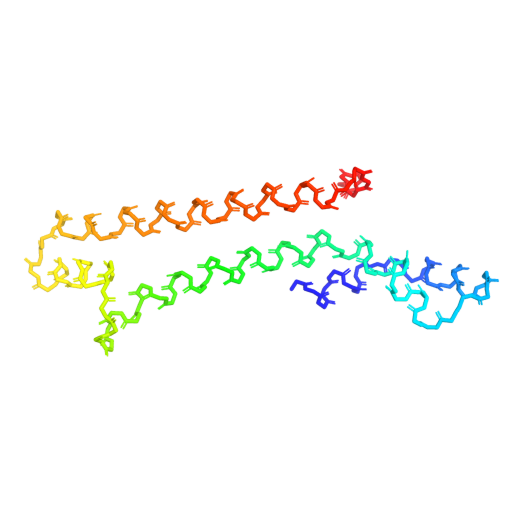00 48.00 110 PRO A C 1
ATOM 824 O O . PRO A 1 110 ? -21.188 -2.541 7.123 1.00 48.00 110 PRO A O 1
ATOM 827 N N . GLY A 1 111 ? -19.691 -0.901 6.771 1.00 52.81 111 GLY A N 1
ATOM 828 C CA . GLY A 1 111 ? -19.976 -0.172 8.011 1.00 52.81 111 GLY A CA 1
ATOM 829 C C . GLY A 1 111 ? -19.216 1.144 8.208 1.00 52.81 111 GLY A C 1
ATOM 830 O O . GLY A 1 111 ? -19.602 1.927 9.063 1.00 52.81 111 GLY A O 1
ATOM 831 N N . ALA A 1 112 ? -18.177 1.434 7.417 1.00 48.66 112 ALA A N 1
ATOM 832 C CA . ALA A 1 112 ? -17.338 2.630 7.592 1.00 48.66 112 ALA A CA 1
ATOM 833 C C . ALA A 1 112 ? -17.394 3.611 6.402 1.00 48.66 112 ALA A C 1
ATOM 835 O O . ALA A 1 112 ? -16.418 4.302 6.132 1.00 48.66 112 ALA A O 1
ATOM 836 N N . ALA A 1 113 ? -18.502 3.633 5.651 1.00 43.72 113 ALA A N 1
ATOM 837 C CA . ALA A 1 113 ? -18.674 4.513 4.48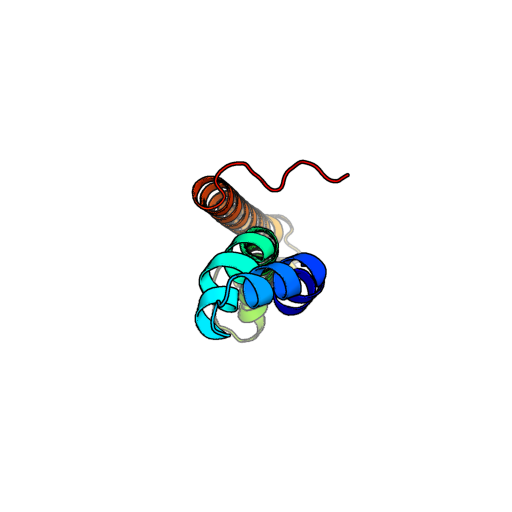7 1.00 43.72 113 ALA A CA 1
ATOM 838 C C . ALA A 1 113 ? -19.537 5.760 4.758 1.00 43.72 113 ALA A C 1
ATOM 840 O O . ALA A 1 113 ? -19.745 6.544 3.841 1.00 43.72 113 ALA A O 1
ATOM 841 N N . ASN A 1 114 ? -20.033 5.964 5.982 1.00 36.25 114 ASN A N 1
ATOM 842 C CA . ASN A 1 114 ? -21.010 7.018 6.256 1.00 36.25 114 ASN A CA 1
ATOM 843 C C . ASN A 1 114 ? -20.547 7.895 7.419 1.00 36.25 114 ASN A C 1
ATOM 845 O O . ASN A 1 114 ? -21.116 7.796 8.495 1.00 36.25 114 ASN A O 1
ATOM 849 N N . HIS A 1 115 ? -19.512 8.702 7.214 1.00 35.38 115 HIS A N 1
ATOM 850 C CA . HIS A 1 115 ? -19.339 9.988 7.895 1.00 35.38 115 HIS A CA 1
ATOM 851 C C . HIS A 1 115 ? -18.395 10.823 7.022 1.00 35.38 115 HIS A C 1
ATOM 853 O O . HIS A 1 115 ? -17.193 10.901 7.271 1.00 35.38 115 HIS A O 1
ATOM 859 N N . GLU A 1 116 ? -18.965 11.327 5.923 1.00 34.12 116 GLU A N 1
ATOM 860 C CA . GLU A 1 116 ? -18.538 12.590 5.306 1.00 34.12 116 GLU A CA 1
ATOM 861 C C . GLU A 1 116 ? -18.959 13.765 6.199 1.00 34.12 116 GLU A C 1
ATOM 863 O O . GLU A 1 116 ? -20.021 13.644 6.862 1.00 34.12 116 GLU A O 1
#

Sequence (116 aa):
ATLVSLKEVDPALTEAARGMGMDRWQILRRVLLPLALPGILSGIRMSTMYIISWATLAAFIGAGGLGDLVLGGIYNYDIRLILAGSLPAVLLAFLCGLAFDRLARRLSIPGAANHE